Protein AF-A0A8J7X7V0-F1 (afdb_monomer_lite)

pLDDT: mean 80.91, std 18.99, range [37.91, 96.0]

Structure (mmCIF, N/CA/C/O backbone):
data_AF-A0A8J7X7V0-F1
#
_entry.id   AF-A0A8J7X7V0-F1
#
loop_
_atom_site.group_PDB
_atom_site.id
_atom_site.type_symbol
_atom_site.label_atom_id
_atom_site.label_alt_id
_atom_site.label_comp_id
_atom_site.label_asym_id
_atom_site.label_entity_id
_atom_site.label_seq_id
_atom_site.pdbx_PDB_ins_code
_atom_site.Cartn_x
_atom_site.Cartn_y
_atom_site.Cartn_z
_atom_site.occupancy
_atom_site.B_iso_or_equiv
_atom_site.auth_seq_id
_atom_site.auth_comp_id
_atom_site.auth_asym_id
_atom_site.auth_atom_id
_atom_site.pdbx_PDB_model_num
ATOM 1 N N . MET A 1 1 ? -48.498 22.165 1.993 1.00 38.47 1 MET A N 1
ATOM 2 C CA . MET A 1 1 ? -47.386 21.396 2.590 1.00 38.47 1 MET A CA 1
ATOM 3 C C . MET A 1 1 ? -46.871 20.429 1.537 1.00 38.47 1 MET A C 1
ATOM 5 O O . MET A 1 1 ? -47.522 19.430 1.273 1.00 38.47 1 MET A O 1
ATOM 9 N N . MET A 1 2 ? -45.779 20.778 0.859 1.00 37.91 2 MET A N 1
ATOM 10 C CA . MET A 1 2 ? -45.120 19.916 -0.127 1.00 37.91 2 MET A CA 1
ATOM 11 C C . MET A 1 2 ? -43.924 19.275 0.577 1.00 37.91 2 MET A C 1
ATOM 13 O O . MET A 1 2 ? -42.976 19.966 0.939 1.00 37.91 2 MET A O 1
ATOM 17 N N . GLY A 1 3 ? -44.034 17.979 0.866 1.00 39.56 3 GLY A N 1
ATOM 18 C CA . GLY A 1 3 ? -42.984 17.196 1.508 1.00 39.56 3 GLY A CA 1
ATOM 19 C C . GLY A 1 3 ? -41.886 16.849 0.510 1.00 39.56 3 GLY A C 1
ATOM 20 O O . GLY A 1 3 ? -42.158 16.323 -0.567 1.00 39.56 3 GLY A O 1
ATOM 21 N N . ALA A 1 4 ? -40.648 17.161 0.881 1.00 48.72 4 ALA A N 1
ATOM 22 C CA . ALA A 1 4 ? -39.448 16.806 0.148 1.00 48.72 4 ALA A CA 1
ATOM 23 C C . ALA A 1 4 ? -39.279 15.278 0.083 1.00 48.72 4 ALA A C 1
ATOM 25 O O . ALA A 1 4 ? -39.172 14.615 1.114 1.00 48.72 4 ALA A O 1
ATOM 26 N N . GLN A 1 5 ? -39.202 14.719 -1.126 1.00 44.59 5 GLN A N 1
ATOM 27 C CA . GLN A 1 5 ? -38.671 13.373 -1.328 1.00 44.59 5 GLN A CA 1
ATOM 28 C C . GLN A 1 5 ? -37.157 13.460 -1.531 1.00 44.59 5 GLN A C 1
ATOM 30 O O . GLN A 1 5 ? -36.659 13.786 -2.609 1.00 44.59 5 GLN A O 1
ATOM 35 N N . ASN A 1 6 ? -36.442 13.160 -0.447 1.00 47.16 6 ASN A N 1
ATOM 36 C CA . ASN A 1 6 ? -35.032 12.797 -0.437 1.00 47.16 6 ASN A CA 1
ATOM 37 C C . ASN A 1 6 ? -34.791 11.629 -1.402 1.00 47.16 6 ASN A C 1
ATOM 39 O O . ASN A 1 6 ? -35.175 10.496 -1.114 1.00 47.16 6 ASN A O 1
ATOM 43 N N . ARG A 1 7 ? -34.108 11.882 -2.520 1.00 43.44 7 ARG A N 1
ATOM 44 C CA . ARG A 1 7 ? -33.465 10.819 -3.297 1.00 43.44 7 ARG A CA 1
ATOM 45 C C . ARG A 1 7 ? -32.052 10.637 -2.761 1.00 43.44 7 ARG A C 1
ATOM 47 O O . ARG A 1 7 ? -31.132 11.353 -3.144 1.00 43.44 7 ARG A O 1
ATOM 54 N N . GLY A 1 8 ? -31.919 9.709 -1.816 1.00 38.69 8 GLY A N 1
ATOM 55 C CA . GLY A 1 8 ? -30.625 9.193 -1.395 1.00 38.69 8 GLY A CA 1
ATOM 56 C C . GLY A 1 8 ? -29.932 8.552 -2.593 1.00 38.69 8 GLY A C 1
ATOM 57 O O . GLY A 1 8 ? -30.485 7.661 -3.229 1.00 38.69 8 GLY A O 1
ATOM 58 N N . C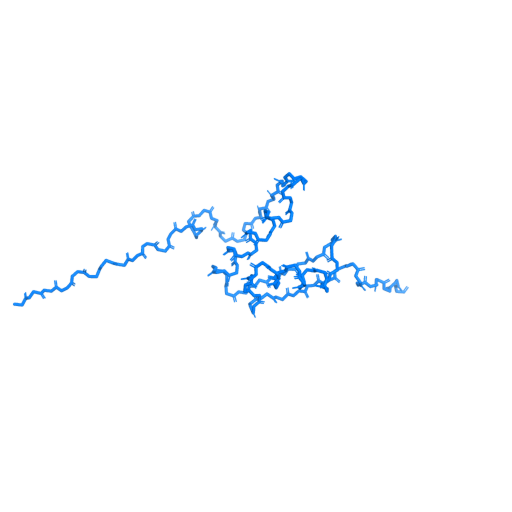YS A 1 9 ? -28.743 9.050 -2.916 1.00 48.38 9 CYS A N 1
ATOM 59 C CA . CYS A 1 9 ? -27.833 8.443 -3.875 1.00 48.38 9 CYS A CA 1
ATOM 60 C C . CYS A 1 9 ? -27.477 7.028 -3.381 1.00 48.38 9 CYS A C 1
ATOM 62 O O . CYS A 1 9 ? -26.986 6.875 -2.259 1.00 48.38 9 CYS A O 1
ATOM 64 N N . GLU A 1 10 ? -27.786 6.004 -4.179 1.00 46.22 10 GLU A N 1
ATOM 65 C CA . GLU A 1 10 ? -27.541 4.594 -3.866 1.00 46.22 10 GLU A CA 1
ATOM 66 C C . GLU A 1 10 ? -26.047 4.335 -3.628 1.00 46.22 10 GLU A C 1
ATOM 68 O O . GLU A 1 10 ? -25.230 4.344 -4.544 1.00 46.22 10 GLU A O 1
ATOM 73 N N . LYS A 1 11 ? -25.681 4.059 -2.372 1.00 46.16 11 LYS A N 1
ATOM 74 C CA . LYS A 1 11 ? -24.329 3.649 -1.959 1.00 46.16 11 LYS A CA 1
ATOM 75 C C . LYS A 1 11 ? -24.110 2.131 -2.110 1.00 46.16 11 LYS A C 1
ATOM 77 O O . LYS A 1 11 ? -23.567 1.501 -1.206 1.00 46.16 11 LYS A O 1
ATOM 82 N N . ASN A 1 12 ? -24.532 1.523 -3.219 1.00 51.34 12 ASN A N 1
ATOM 83 C CA . ASN A 1 12 ? -24.583 0.058 -3.366 1.00 51.34 12 ASN A CA 1
ATOM 84 C C . ASN A 1 12 ? -23.618 -0.487 -4.439 1.00 51.34 12 ASN A C 1
ATOM 86 O O . ASN A 1 12 ? -24.037 -1.206 -5.337 1.00 51.34 12 ASN A O 1
ATOM 90 N N . GLY A 1 13 ? -22.327 -0.142 -4.364 1.00 48.72 13 GLY A N 1
ATOM 91 C CA . GLY A 1 13 ? -21.329 -0.599 -5.350 1.00 48.72 13 GLY A CA 1
ATOM 92 C C . GLY A 1 13 ? -20.560 -1.879 -4.987 1.00 48.72 13 GLY A C 1
ATOM 93 O O . GLY A 1 13 ? -20.240 -2.665 -5.868 1.00 48.72 13 GLY A O 1
ATOM 94 N N . MET A 1 14 ? -20.265 -2.114 -3.701 1.00 51.78 14 MET A N 1
ATOM 95 C CA . MET A 1 14 ? -19.402 -3.234 -3.261 1.00 51.78 14 MET A CA 1
ATOM 96 C C . MET A 1 14 ? -19.935 -4.024 -2.058 1.00 51.78 14 MET A C 1
ATOM 98 O O . MET A 1 14 ? -19.599 -5.194 -1.905 1.00 51.78 14 MET A O 1
ATOM 102 N N . ASN A 1 15 ? -20.793 -3.426 -1.224 1.00 49.72 15 ASN A N 1
ATOM 103 C CA . ASN A 1 15 ? -21.259 -4.046 0.025 1.00 49.72 15 ASN A CA 1
ATOM 104 C C . ASN A 1 15 ? -22.236 -5.218 -0.178 1.00 49.72 15 ASN A C 1
ATOM 106 O O . ASN A 1 15 ? -22.430 -6.004 0.739 1.00 49.72 15 ASN A O 1
ATOM 110 N N . SER A 1 16 ? -22.871 -5.340 -1.347 1.00 55.09 16 SER A N 1
ATOM 111 C CA . SER A 1 16 ? -23.823 -6.424 -1.639 1.00 55.09 16 SER A CA 1
ATOM 112 C C . SER A 1 16 ? -23.171 -7.681 -2.223 1.00 55.09 16 SER A C 1
ATOM 114 O O . SER A 1 16 ? -23.830 -8.712 -2.318 1.00 55.09 16 SER A O 1
ATOM 116 N N . LEU A 1 17 ? -21.900 -7.599 -2.633 1.00 57.94 17 LEU A N 1
ATOM 117 C CA . LEU A 1 17 ? -21.192 -8.673 -3.338 1.00 57.94 17 LEU A CA 1
ATOM 118 C C . LEU A 1 17 ? -20.414 -9.599 -2.401 1.00 57.94 17 LEU A C 1
ATOM 120 O O . LEU A 1 17 ? -20.203 -10.763 -2.732 1.00 57.94 17 LEU A O 1
ATOM 124 N N . PHE A 1 18 ? -20.008 -9.102 -1.233 1.00 65.12 18 PHE A N 1
ATOM 125 C CA . PHE A 1 18 ? -19.199 -9.851 -0.281 1.00 65.12 18 PHE A CA 1
ATOM 126 C C . PHE A 1 18 ? -19.935 -9.951 1.053 1.00 65.12 18 PHE A C 1
ATOM 128 O O . PHE A 1 18 ? -20.242 -8.940 1.679 1.00 65.12 18 PHE A O 1
ATOM 135 N N . GLY A 1 19 ? -20.217 -11.181 1.486 1.00 70.31 19 GLY A N 1
ATOM 136 C CA . GLY A 1 19 ? -20.620 -11.446 2.866 1.00 70.31 19 GLY A CA 1
ATOM 137 C C . GLY A 1 19 ? -19.476 -11.177 3.851 1.00 70.31 19 GLY A C 1
ATOM 138 O O . GLY A 1 19 ? -18.373 -10.778 3.469 1.00 70.31 19 GLY A O 1
ATOM 139 N N . GLU A 1 20 ? -19.709 -11.433 5.135 1.00 81.75 20 GLU A N 1
ATOM 140 C CA . GLU A 1 20 ? -18.646 -11.337 6.139 1.00 81.75 20 GLU A CA 1
ATOM 141 C C . GLU A 1 20 ? -17.513 -12.345 5.848 1.00 81.75 20 GLU A C 1
ATOM 143 O O . GLU A 1 20 ? -17.755 -13.465 5.387 1.00 81.75 20 GLU A O 1
ATOM 148 N N . ASN A 1 21 ? -16.265 -11.940 6.120 1.00 85.31 21 ASN A N 1
ATOM 149 C CA . ASN A 1 21 ? -15.054 -12.778 6.080 1.00 85.31 21 ASN A CA 1
ATOM 150 C C . ASN A 1 21 ? -14.766 -13.500 4.745 1.00 85.31 21 ASN A C 1
ATOM 152 O O . A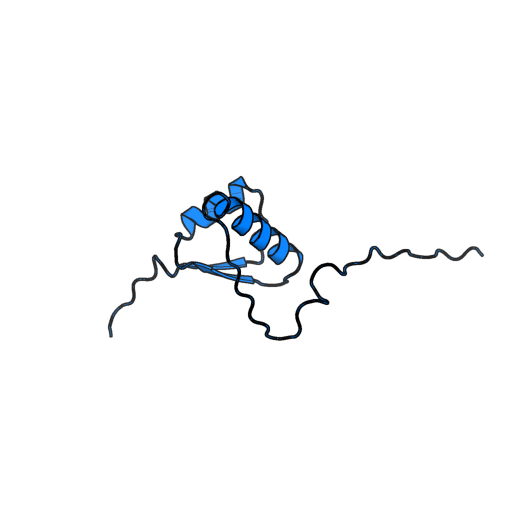SN A 1 21 ? -14.235 -14.610 4.735 1.00 85.31 21 ASN A O 1
ATOM 156 N N . GLN A 1 22 ? -15.099 -12.883 3.609 1.00 87.50 22 GLN A N 1
ATOM 157 C CA . GLN A 1 22 ? -14.794 -13.442 2.288 1.00 87.50 22 GLN A CA 1
ATOM 158 C C . GLN A 1 22 ? -13.322 -13.263 1.899 1.00 87.50 22 GLN A C 1
ATOM 160 O O . GLN A 1 22 ? -12.685 -12.265 2.237 1.00 87.50 22 GLN A O 1
ATOM 165 N N . ILE A 1 23 ? -12.804 -14.220 1.127 1.00 89.50 23 ILE A N 1
ATOM 166 C CA . ILE A 1 23 ? -11.465 -14.162 0.535 1.00 89.50 23 ILE A CA 1
ATOM 167 C C . ILE A 1 23 ? -11.618 -13.943 -0.967 1.00 89.50 23 ILE A C 1
ATOM 169 O O . ILE A 1 23 ? -12.261 -14.732 -1.656 1.00 89.50 23 ILE A O 1
ATOM 173 N N . LEU A 1 24 ? -10.996 -12.881 -1.470 1.00 89.44 24 LEU A N 1
ATOM 174 C CA . LEU A 1 24 ? -10.937 -12.564 -2.891 1.00 89.44 24 LEU A CA 1
ATOM 175 C C . LEU A 1 24 ? -9.497 -12.711 -3.384 1.00 89.44 24 LEU A C 1
ATOM 177 O O . LEU A 1 24 ? -8.585 -12.092 -2.840 1.00 89.44 24 LEU A O 1
ATOM 181 N N . VAL A 1 25 ? -9.308 -13.496 -4.443 1.00 93.00 25 VAL A N 1
ATOM 182 C CA . VAL A 1 25 ? -8.034 -13.600 -5.163 1.00 93.00 25 VAL A CA 1
ATOM 183 C C . VAL A 1 25 ? -8.199 -12.931 -6.522 1.00 93.00 25 VAL A C 1
ATOM 185 O O . VAL A 1 25 ? -9.102 -13.275 -7.280 1.00 93.00 25 VAL A O 1
ATOM 188 N N . LEU A 1 26 ? -7.327 -11.970 -6.825 1.00 91.19 26 LEU A N 1
ATOM 189 C CA . LEU A 1 26 ? -7.332 -11.226 -8.083 1.00 91.19 26 LEU A CA 1
ATOM 190 C C . LEU A 1 26 ? -6.118 -11.620 -8.924 1.00 91.19 26 LEU A C 1
ATOM 192 O O . LEU A 1 26 ? -4.987 -11.573 -8.443 1.00 91.19 26 LEU A O 1
ATOM 196 N N . ILE A 1 27 ? -6.353 -11.967 -10.189 1.00 94.62 27 ILE A N 1
ATOM 197 C CA . ILE A 1 27 ? -5.296 -12.179 -11.182 1.00 94.62 27 ILE A CA 1
ATOM 198 C C . ILE A 1 27 ? -5.234 -10.923 -12.045 1.00 94.62 27 ILE A C 1
ATOM 200 O O . ILE A 1 27 ? -6.201 -10.591 -12.729 1.00 94.62 27 ILE A O 1
ATOM 204 N N . LEU A 1 28 ? -4.108 -10.214 -11.987 1.00 92.94 28 LEU A N 1
ATOM 205 C CA . LEU A 1 28 ? -3.902 -8.962 -12.711 1.00 92.94 28 LEU A CA 1
ATOM 206 C C . LEU A 1 28 ? -2.910 -9.176 -13.861 1.00 92.94 28 LEU A C 1
ATOM 208 O O . LEU A 1 28 ? -1.875 -9.810 -13.640 1.00 92.94 28 LEU A O 1
ATOM 212 N N . PRO A 1 29 ? -3.176 -8.642 -15.066 1.00 95.12 29 PRO A N 1
ATOM 213 C CA . PRO A 1 29 ? -2.194 -8.653 -16.142 1.00 95.12 29 PRO A CA 1
ATOM 214 C C . PRO A 1 29 ? -0.963 -7.826 -15.768 1.00 95.12 29 PRO A C 1
ATOM 216 O O . PRO A 1 29 ? -1.089 -6.736 -15.212 1.00 95.12 29 PRO A O 1
ATOM 219 N N . ASP A 1 30 ? 0.224 -8.320 -16.119 1.00 94.56 30 ASP A N 1
ATOM 220 C CA . ASP A 1 30 ? 1.496 -7.680 -15.763 1.00 94.56 30 ASP A CA 1
ATOM 221 C C . ASP A 1 30 ? 1.610 -6.247 -16.316 1.00 94.56 30 ASP A C 1
ATOM 223 O O . ASP A 1 30 ? 1.915 -5.307 -15.582 1.00 94.56 30 ASP A O 1
ATOM 227 N N . TYR A 1 31 ? 1.234 -6.050 -17.584 1.00 96.00 31 TYR A N 1
ATOM 228 C CA . TYR A 1 31 ? 1.322 -4.758 -18.273 1.00 96.00 31 TYR A CA 1
ATOM 229 C C . TYR A 1 31 ? 0.436 -3.657 -17.657 1.00 96.00 31 TYR A C 1
ATOM 231 O O . TYR A 1 31 ? 0.716 -2.477 -17.853 1.00 96.00 31 TYR A O 1
ATOM 239 N N . THR A 1 32 ? -0.598 -4.018 -16.889 1.00 95.38 32 THR A N 1
ATOM 240 C CA . THR A 1 32 ? -1.468 -3.081 -16.150 1.00 95.38 32 THR A CA 1
ATOM 241 C C . THR A 1 32 ? -1.355 -3.231 -14.638 1.00 95.38 32 THR A C 1
ATOM 243 O O . THR A 1 32 ? -2.083 -2.557 -13.913 1.00 95.38 32 THR A O 1
ATOM 246 N N . TYR A 1 33 ? -0.456 -4.081 -14.130 1.00 92.62 33 TYR A N 1
ATOM 247 C CA . TYR A 1 33 ? -0.431 -4.483 -12.720 1.00 92.62 33 TYR A CA 1
ATOM 248 C C . TYR A 1 33 ? -0.453 -3.285 -11.771 1.00 92.62 33 TYR A C 1
ATOM 250 O O . TYR A 1 33 ? -1.247 -3.233 -10.835 1.00 92.62 33 TYR A O 1
ATOM 258 N N . THR A 1 34 ? 0.401 -2.295 -12.039 1.00 92.69 34 THR A N 1
ATOM 259 C CA . THR A 1 34 ? 0.529 -1.107 -11.189 1.00 92.69 34 THR A CA 1
ATOM 260 C C . THR A 1 34 ? -0.758 -0.285 -11.182 1.00 92.69 34 THR A C 1
ATOM 262 O O . THR A 1 34 ? -1.230 0.094 -10.113 1.00 92.69 34 THR A O 1
ATOM 265 N N . GLU A 1 35 ? -1.342 -0.039 -12.354 1.00 94.69 35 GLU A N 1
ATOM 266 C CA . GLU A 1 35 ? -2.571 0.747 -12.496 1.00 94.69 35 GLU A CA 1
ATOM 267 C C . GLU A 1 35 ? -3.752 0.027 -11.840 1.00 94.69 35 GLU A C 1
ATOM 269 O O . GLU A 1 35 ? -4.439 0.606 -10.995 1.00 94.69 35 GLU A O 1
ATOM 274 N N . SER A 1 36 ? -3.921 -1.264 -12.135 1.00 94.88 36 SER A N 1
ATOM 275 C CA . SER A 1 36 ? -4.969 -2.100 -11.550 1.00 94.88 36 SER A CA 1
ATOM 276 C C . SER A 1 36 ? -4.851 -2.182 -10.028 1.00 94.88 36 SER A C 1
ATOM 278 O O . SER A 1 36 ? -5.846 -1.982 -9.333 1.00 94.88 36 SER A O 1
ATOM 280 N N . LEU A 1 37 ? -3.644 -2.395 -9.491 1.00 93.69 37 LEU A N 1
ATOM 281 C CA . LEU A 1 37 ? -3.408 -2.410 -8.046 1.00 93.69 37 LEU A CA 1
ATOM 282 C C . LEU A 1 37 ? -3.803 -1.074 -7.409 1.00 93.69 37 LEU A C 1
ATOM 284 O O . LEU A 1 37 ? -4.508 -1.055 -6.401 1.00 93.69 37 LEU A O 1
ATOM 288 N N . THR A 1 38 ? -3.375 0.047 -7.995 1.00 94.25 38 THR A N 1
ATOM 289 C CA . THR A 1 38 ? -3.698 1.375 -7.453 1.00 94.25 38 THR A CA 1
ATOM 290 C C . THR A 1 38 ? -5.191 1.681 -7.508 1.00 94.25 38 THR A C 1
ATOM 292 O O . THR A 1 38 ? -5.711 2.257 -6.555 1.00 94.25 38 THR A O 1
ATOM 295 N N . SER A 1 39 ? -5.895 1.236 -8.555 1.00 94.12 39 SER A N 1
ATOM 296 C CA . SER A 1 39 ? -7.352 1.362 -8.652 1.00 94.12 39 SER A CA 1
ATOM 297 C C . SER A 1 39 ? -8.048 0.562 -7.554 1.00 94.12 39 SER A C 1
ATOM 299 O O . SER A 1 39 ? -8.864 1.116 -6.825 1.00 94.12 39 SER A O 1
ATOM 301 N N . VAL A 1 40 ? -7.671 -0.709 -7.372 1.00 93.06 40 VAL A N 1
ATOM 302 C CA . VAL A 1 40 ? -8.264 -1.582 -6.347 1.00 93.06 40 VAL A CA 1
ATOM 303 C C . VAL A 1 40 ? -8.062 -1.003 -4.949 1.00 93.06 40 VAL A C 1
ATOM 305 O O . VAL A 1 40 ? -9.014 -0.909 -4.178 1.00 93.06 40 VAL A O 1
ATOM 308 N N . VAL A 1 41 ? -6.842 -0.571 -4.619 1.00 93.44 41 VAL A N 1
ATOM 309 C CA . VAL A 1 41 ? -6.546 0.021 -3.305 1.00 93.44 41 VAL A CA 1
ATOM 310 C C . VAL A 1 41 ? -7.306 1.335 -3.105 1.00 93.44 41 VAL A C 1
ATOM 312 O O . VAL A 1 41 ? -7.834 1.563 -2.019 1.00 93.44 41 VAL A O 1
ATOM 315 N N . SER A 1 42 ? -7.398 2.174 -4.142 1.00 93.94 42 SER A N 1
ATOM 316 C CA 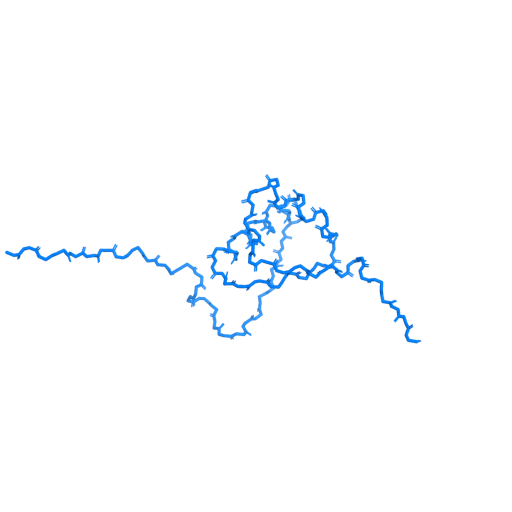. SER A 1 42 ? -8.153 3.435 -4.107 1.00 93.94 42 SER A CA 1
ATOM 317 C C . SER A 1 42 ? -9.643 3.214 -3.878 1.00 93.94 42 SER A C 1
ATOM 319 O O . SER A 1 42 ? -10.272 3.940 -3.113 1.00 93.94 42 SER A O 1
ATOM 321 N N . ASP A 1 43 ? -10.226 2.204 -4.514 1.00 91.12 43 ASP A N 1
ATOM 322 C CA . ASP A 1 43 ? -11.637 1.899 -4.319 1.00 91.12 43 ASP A CA 1
ATOM 323 C C . ASP A 1 43 ? -11.872 1.302 -2.934 1.00 91.12 43 ASP A C 1
ATOM 325 O O . ASP A 1 43 ? -12.741 1.784 -2.206 1.00 91.12 43 ASP A O 1
ATOM 329 N N . LEU A 1 44 ? -11.033 0.360 -2.495 1.00 90.38 44 LEU A N 1
ATOM 330 C CA . LEU A 1 44 ? -11.105 -0.187 -1.140 1.00 90.38 44 LEU A CA 1
ATOM 331 C C . LEU A 1 44 ? -10.995 0.904 -0.069 1.00 90.38 44 LEU A C 1
ATOM 333 O O . LEU A 1 44 ? -11.767 0.876 0.891 1.00 90.38 44 LEU A O 1
ATOM 337 N N . SER A 1 45 ? -10.096 1.882 -0.228 1.00 91.12 45 SER A N 1
ATOM 338 C CA . SER A 1 45 ? -9.901 2.937 0.775 1.00 91.12 45 SER A CA 1
ATOM 339 C C . SER A 1 45 ? -11.096 3.877 0.919 1.00 91.12 45 SER A C 1
ATOM 341 O O . SER A 1 45 ? -11.275 4.453 1.992 1.00 91.12 45 SER A O 1
ATOM 343 N N . LYS A 1 46 ? -11.965 3.977 -0.095 1.00 89.44 46 LYS A N 1
ATOM 344 C CA . LYS A 1 46 ? -13.221 4.746 -0.024 1.00 89.44 46 LYS A CA 1
ATOM 345 C C . LYS A 1 46 ? -14.329 4.015 0.737 1.00 89.44 46 LYS A C 1
ATOM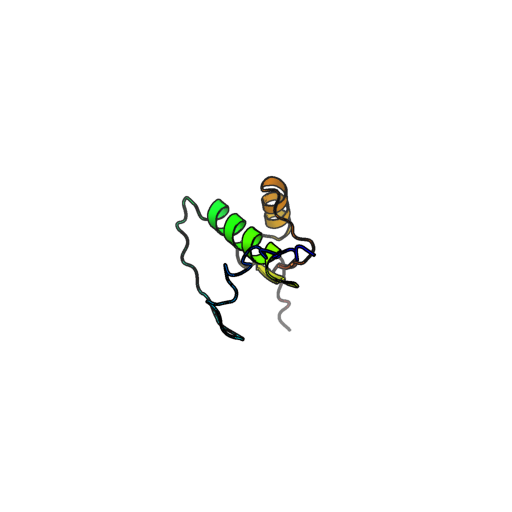 347 O O . LYS A 1 46 ? -15.210 4.671 1.291 1.00 89.44 46 LYS A O 1
ATOM 352 N N . PHE A 1 47 ? -14.322 2.682 0.730 1.00 85.69 47 PHE A N 1
ATOM 353 C CA . PHE A 1 47 ? -15.403 1.872 1.307 1.00 85.69 47 PHE A CA 1
ATOM 354 C C . PHE A 1 47 ? -15.063 1.303 2.686 1.00 85.69 47 PHE A C 1
ATOM 356 O O . PHE A 1 47 ? -15.944 1.200 3.539 1.00 85.69 47 PHE A O 1
ATOM 363 N N . ALA A 1 48 ? -13.804 0.938 2.923 1.00 87.38 48 ALA A N 1
ATOM 364 C CA . ALA A 1 48 ? -13.373 0.342 4.178 1.00 87.38 48 ALA A CA 1
ATOM 365 C C . ALA A 1 48 ? -13.011 1.414 5.216 1.00 87.38 48 ALA A C 1
ATOM 367 O O . ALA A 1 48 ? -12.313 2.382 4.928 1.00 87.38 48 ALA A O 1
ATOM 368 N N . SER A 1 49 ? -13.431 1.220 6.466 1.00 90.12 49 SER A N 1
ATOM 369 C CA . SER A 1 49 ? -13.040 2.108 7.572 1.00 90.12 49 SER A CA 1
ATOM 370 C C . SER A 1 49 ? -11.589 1.900 8.014 1.00 90.12 49 SER A C 1
ATOM 372 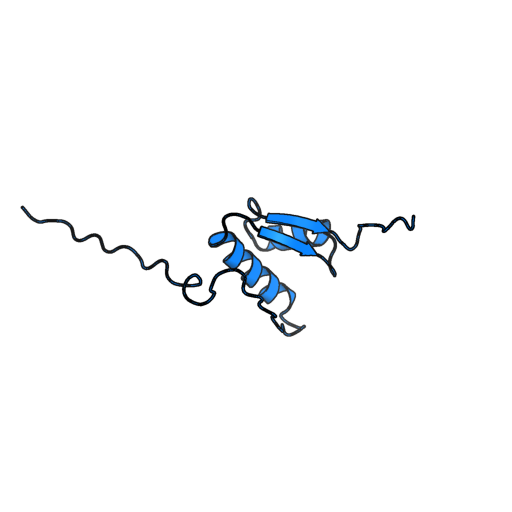O O . SER A 1 49 ? -10.965 2.827 8.526 1.00 90.12 49 SER A O 1
ATOM 374 N N . LYS A 1 50 ? -11.054 0.688 7.826 1.00 93.69 50 LYS A N 1
ATOM 375 C CA . LYS A 1 50 ? -9.675 0.297 8.131 1.00 93.69 50 LYS A CA 1
ATOM 376 C C . LYS A 1 50 ? -9.209 -0.738 7.119 1.00 93.69 50 LYS A C 1
ATOM 378 O O . LYS A 1 50 ? -9.947 -1.677 6.823 1.00 93.69 50 LYS A O 1
ATOM 383 N N . ILE A 1 51 ? -7.981 -0.596 6.639 1.00 94.56 51 ILE A N 1
ATOM 384 C CA . ILE A 1 51 ? -7.344 -1.545 5.725 1.00 94.56 51 ILE A CA 1
ATOM 385 C C . ILE A 1 51 ? -6.012 -1.976 6.327 1.00 94.56 51 ILE A C 1
ATOM 387 O O . ILE A 1 51 ? -5.220 -1.140 6.751 1.00 94.56 51 ILE A O 1
ATOM 391 N N . CYS A 1 52 ? -5.752 -3.280 6.335 1.00 94.88 52 CYS A N 1
ATOM 392 C CA . CYS A 1 52 ? -4.422 -3.825 6.577 1.00 94.88 52 CYS A CA 1
ATOM 393 C C . CYS A 1 52 ? -3.828 -4.229 5.227 1.00 94.88 52 CYS A C 1
ATOM 395 O O . CYS A 1 52 ? -4.331 -5.149 4.582 1.00 94.88 52 CYS A O 1
ATOM 397 N N . TYR A 1 53 ? -2.795 -3.519 4.782 1.00 94.50 53 TYR A N 1
ATOM 398 C CA . TYR A 1 53 ? -2.093 -3.826 3.543 1.00 94.50 53 TYR A CA 1
ATOM 399 C C . TYR A 1 53 ? -0.788 -4.543 3.874 1.00 94.50 53 TYR A C 1
ATOM 401 O O . TYR A 1 53 ? 0.138 -3.939 4.416 1.00 94.50 53 TYR A O 1
ATOM 409 N N . VAL A 1 54 ? -0.695 -5.819 3.508 1.00 94.06 54 VAL A N 1
ATOM 410 C CA . VAL A 1 54 ? 0.537 -6.604 3.641 1.00 94.06 54 VAL A CA 1
ATOM 411 C C . VAL A 1 54 ? 1.250 -6.623 2.298 1.00 94.06 54 VAL A C 1
ATOM 413 O O . VAL A 1 54 ? 0.724 -7.142 1.314 1.00 94.06 54 VAL A O 1
ATOM 416 N N . SER A 1 55 ? 2.447 -6.048 2.244 1.00 91.38 55 SER A N 1
ATOM 417 C CA . SER A 1 55 ? 3.270 -6.075 1.042 1.00 91.38 55 SER A CA 1
ATOM 418 C C . SER A 1 55 ? 4.227 -7.256 1.048 1.00 91.38 55 SER A C 1
ATOM 420 O O . SER A 1 55 ? 5.013 -7.402 1.979 1.00 91.38 55 SER A O 1
ATOM 422 N N . LEU A 1 56 ? 4.198 -8.046 -0.027 1.00 90.62 56 LEU A N 1
ATOM 423 C CA . LEU A 1 56 ? 5.088 -9.193 -0.229 1.00 90.62 56 LEU A CA 1
ATOM 424 C C . LEU A 1 56 ? 6.122 -8.966 -1.344 1.00 90.62 56 LEU A C 1
ATOM 426 O O . LEU A 1 56 ? 7.122 -9.670 -1.399 1.00 90.62 56 LEU A O 1
ATOM 430 N N . ASN A 1 57 ? 5.882 -8.013 -2.252 1.00 89.25 57 ASN A N 1
ATOM 431 C CA . ASN A 1 57 ? 6.664 -7.855 -3.487 1.00 89.25 57 ASN A CA 1
ATOM 432 C C . ASN A 1 57 ? 7.128 -6.419 -3.798 1.00 89.25 57 ASN A C 1
ATOM 434 O O . ASN A 1 57 ? 7.903 -6.227 -4.734 1.00 89.25 57 ASN A O 1
ATOM 438 N N . ARG A 1 58 ? 6.693 -5.402 -3.040 1.00 90.38 58 ARG A N 1
ATOM 439 C CA . ARG A 1 58 ? 7.215 -4.028 -3.137 1.00 90.38 58 ARG A CA 1
ATOM 440 C C . ARG A 1 58 ? 7.455 -3.364 -1.765 1.00 90.38 58 ARG A C 1
ATOM 442 O O . ARG A 1 58 ? 6.526 -3.320 -0.968 1.00 90.38 58 ARG A O 1
ATOM 449 N N . PRO A 1 59 ? 8.629 -2.770 -1.481 1.00 92.94 59 PRO A N 1
ATOM 450 C CA . PRO A 1 59 ? 8.860 -2.105 -0.196 1.00 92.94 59 PRO A CA 1
ATOM 451 C C . PRO A 1 59 ? 7.856 -0.977 0.067 1.00 92.94 59 PRO A C 1
ATOM 453 O O . PRO A 1 59 ? 7.407 -0.300 -0.870 1.00 92.94 59 PRO A O 1
ATOM 456 N N . TYR A 1 60 ? 7.553 -0.717 1.335 1.00 92.56 60 TYR A N 1
ATOM 457 C CA . TYR A 1 60 ? 6.608 0.309 1.774 1.00 92.56 60 TYR A CA 1
ATOM 458 C C . TYR A 1 60 ? 6.937 1.689 1.196 1.00 92.56 60 TYR A C 1
ATOM 460 O O . TYR A 1 60 ? 6.054 2.380 0.697 1.00 92.56 60 TYR A O 1
ATOM 468 N N . THR A 1 61 ? 8.213 2.075 1.163 1.00 93.31 61 THR A N 1
ATOM 469 C CA . THR A 1 61 ? 8.656 3.362 0.596 1.00 93.31 61 THR A CA 1
ATOM 470 C C . THR A 1 61 ? 8.305 3.506 -0.889 1.00 93.31 61 THR A C 1
ATOM 472 O O . THR A 1 61 ? 7.899 4.580 -1.350 1.00 93.31 61 THR A O 1
ATOM 475 N N . SER A 1 62 ? 8.403 2.406 -1.637 1.00 93.19 62 SER A N 1
ATOM 476 C CA . SER A 1 62 ? 8.051 2.348 -3.055 1.00 93.19 62 SER A CA 1
ATOM 477 C C . SER A 1 62 ? 6.536 2.373 -3.264 1.00 93.19 62 SER A C 1
ATOM 479 O O . SER A 1 62 ? 6.068 3.011 -4.207 1.00 93.19 62 SER A O 1
ATOM 481 N N . LEU A 1 63 ? 5.764 1.720 -2.388 1.00 93.31 63 LEU A N 1
ATOM 482 C CA . LEU A 1 63 ? 4.297 1.792 -2.388 1.00 93.31 63 LEU A CA 1
ATOM 483 C C . LEU A 1 63 ? 3.801 3.198 -2.045 1.00 93.31 63 LEU A C 1
ATOM 485 O O . LEU A 1 63 ? 2.944 3.730 -2.742 1.00 93.31 63 LEU A O 1
ATOM 489 N N . LEU A 1 64 ? 4.386 3.838 -1.034 1.00 93.94 64 LEU A N 1
ATOM 490 C CA . LEU A 1 64 ? 4.018 5.188 -0.618 1.00 93.94 64 LEU A CA 1
ATOM 491 C C . LEU A 1 64 ? 4.241 6.202 -1.745 1.00 93.94 64 LEU A C 1
ATOM 493 O O . LEU A 1 64 ? 3.376 7.031 -2.017 1.00 93.94 64 LEU A O 1
ATOM 497 N N . THR A 1 65 ? 5.386 6.116 -2.426 1.00 95.19 65 THR A N 1
ATOM 498 C CA . THR A 1 65 ? 5.682 6.963 -3.593 1.00 95.19 65 THR A CA 1
ATOM 499 C C . THR A 1 65 ? 4.673 6.733 -4.718 1.00 95.19 65 THR A C 1
ATOM 501 O O . THR A 1 65 ? 4.175 7.693 -5.308 1.00 95.19 65 THR A O 1
ATOM 504 N N . LEU A 1 66 ? 4.333 5.469 -4.992 1.00 94.56 66 LEU A N 1
ATOM 505 C CA . LEU A 1 66 ? 3.349 5.101 -6.008 1.00 94.56 66 LEU A CA 1
ATOM 506 C C . LEU A 1 66 ? 1.954 5.656 -5.683 1.00 94.56 66 LEU A C 1
ATOM 508 O O . LEU A 1 66 ? 1.349 6.315 -6.527 1.00 94.56 66 LEU A O 1
ATOM 512 N N . PHE A 1 67 ? 1.459 5.432 -4.466 1.00 94.56 67 PHE A N 1
ATOM 513 C CA . PHE A 1 67 ? 0.129 5.873 -4.045 1.00 94.56 67 PHE A CA 1
ATOM 514 C C . PHE A 1 67 ? 0.005 7.394 -4.000 1.00 94.56 67 PHE A C 1
ATOM 516 O O . PHE A 1 67 ? -1.000 7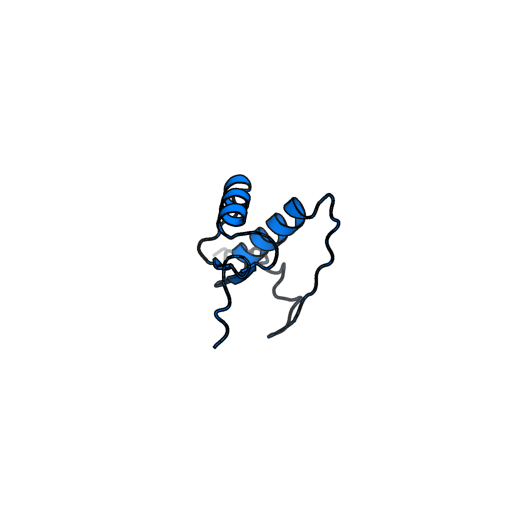.928 -4.465 1.00 94.56 67 PHE A O 1
ATOM 523 N N . LYS A 1 68 ? 1.053 8.105 -3.564 1.00 93.62 68 LYS A N 1
ATOM 524 C CA . LYS A 1 68 ? 1.100 9.574 -3.639 1.00 93.62 68 LYS A CA 1
ATOM 525 C C . LYS A 1 68 ? 1.031 10.077 -5.079 1.00 93.62 68 LYS A C 1
ATOM 527 O O . LYS A 1 68 ? 0.255 10.981 -5.362 1.00 93.62 68 LYS A O 1
ATOM 532 N N . LYS A 1 69 ? 1.798 9.476 -5.998 1.00 94.69 69 LYS A N 1
ATOM 533 C CA . LYS A 1 69 ? 1.778 9.849 -7.425 1.00 94.69 69 LYS A CA 1
ATOM 534 C C . LYS A 1 69 ? 0.390 9.664 -8.053 1.00 94.69 69 LYS A C 1
ATOM 536 O O . LYS A 1 69 ? 0.029 10.425 -8.943 1.00 94.69 69 LYS A O 1
ATOM 541 N N . GLN A 1 70 ? -0.369 8.674 -7.585 1.00 92.56 70 GLN A N 1
ATOM 542 C CA . GLN A 1 70 ? -1.712 8.347 -8.073 1.00 92.56 70 GLN A CA 1
ATOM 543 C C . GLN A 1 70 ? -2.844 8.976 -7.238 1.00 92.56 70 GLN A C 1
ATOM 545 O O . GLN A 1 70 ? -4.008 8.646 -7.448 1.00 92.56 70 GLN A O 1
ATOM 550 N N . ASN A 1 71 ? -2.530 9.881 -6.301 1.00 92.69 71 ASN A N 1
ATOM 551 C CA . ASN A 1 71 ? -3.501 10.544 -5.417 1.00 92.69 71 ASN A CA 1
ATOM 552 C C . ASN A 1 71 ? -4.423 9.570 -4.653 1.00 92.69 71 ASN A C 1
ATOM 554 O O . ASN A 1 71 ? -5.596 9.862 -4.415 1.00 92.69 71 ASN A O 1
ATOM 558 N N . VAL A 1 72 ? -3.903 8.403 -4.266 1.00 93.00 72 VAL A N 1
ATOM 559 C CA . VAL A 1 72 ? -4.642 7.435 -3.448 1.00 93.00 72 VAL A CA 1
ATOM 560 C C . VAL A 1 72 ? -4.649 7.917 -1.998 1.00 93.00 72 VAL A C 1
ATOM 562 O O . VAL A 1 72 ? -3.591 8.169 -1.420 1.00 93.00 72 VAL A O 1
ATOM 565 N N . VAL A 1 73 ? -5.838 8.033 -1.402 1.00 90.69 73 VAL A N 1
ATOM 566 C CA . VAL A 1 73 ? -5.996 8.327 0.031 1.00 90.69 73 VAL A CA 1
ATOM 567 C C . VAL A 1 73 ? -5.629 7.075 0.822 1.00 90.69 73 VAL A C 1
ATOM 569 O O . VAL A 1 73 ? -6.211 6.014 0.592 1.00 90.69 73 VAL A O 1
ATOM 572 N N . ILE A 1 74 ? -4.659 7.202 1.730 1.00 92.94 74 ILE A N 1
ATOM 573 C CA . ILE A 1 74 ? -4.085 6.078 2.490 1.00 92.94 74 ILE A CA 1
ATOM 574 C C . ILE A 1 74 ? -4.230 6.227 4.011 1.00 92.94 74 ILE A C 1
ATOM 576 O O . ILE A 1 74 ? -3.668 5.434 4.759 1.00 92.94 74 ILE A O 1
ATOM 580 N N . ASP A 1 75 ? -4.975 7.228 4.480 1.00 93.44 75 ASP A N 1
ATOM 581 C CA . ASP A 1 75 ? -5.064 7.594 5.903 1.00 93.44 75 ASP A CA 1
ATOM 582 C C . ASP A 1 75 ? -5.668 6.481 6.778 1.00 93.44 75 ASP A C 1
ATOM 584 O O . ASP A 1 75 ? -5.388 6.387 7.971 1.00 93.44 75 ASP A O 1
ATOM 588 N N . ASN A 1 76 ? -6.487 5.615 6.178 1.00 94.06 76 ASN A N 1
ATOM 589 C CA . ASN A 1 76 ? -7.111 4.452 6.810 1.00 94.06 76 ASN A CA 1
ATOM 590 C C . ASN A 1 76 ? -6.355 3.136 6.556 1.00 94.06 76 ASN A C 1
ATOM 592 O O . ASN A 1 76 ? -6.869 2.066 6.902 1.00 94.06 76 ASN A O 1
ATOM 596 N N . ILE A 1 77 ? -5.164 3.192 5.951 1.00 95.56 77 ILE A N 1
ATOM 597 C CA . ILE A 1 77 ? -4.373 2.013 5.598 1.00 95.56 77 ILE A CA 1
ATOM 598 C C . ILE A 1 77 ? -3.202 1.851 6.568 1.00 95.56 77 ILE A C 1
ATOM 600 O O . ILE A 1 77 ? -2.331 2.711 6.682 1.00 95.56 77 ILE A O 1
ATOM 604 N N . HIS A 1 78 ? -3.148 0.699 7.230 1.00 95.19 78 HIS A N 1
ATOM 605 C CA . HIS A 1 78 ? -1.983 0.253 7.979 1.00 95.19 78 HIS A CA 1
ATOM 606 C C . HIS A 1 78 ? -1.131 -0.668 7.104 1.00 95.19 78 HIS A C 1
ATOM 608 O O . HIS A 1 78 ? -1.626 -1.671 6.589 1.00 95.19 78 HIS A O 1
ATOM 614 N N . PHE A 1 79 ? 0.145 -0.327 6.934 1.00 94.06 79 PHE A N 1
ATOM 615 C CA . PHE A 1 79 ? 1.065 -1.070 6.080 1.00 94.06 79 PHE A CA 1
ATOM 616 C C . PHE A 1 79 ? 1.940 -2.021 6.892 1.00 94.06 79 PHE A C 1
ATOM 618 O O . PHE A 1 79 ? 2.600 -1.604 7.841 1.00 94.06 79 PHE A O 1
ATOM 625 N N . ILE A 1 80 ? 1.997 -3.276 6.456 1.00 93.12 80 ILE A N 1
ATOM 626 C CA . ILE A 1 80 ? 2.963 -4.276 6.906 1.00 93.12 80 ILE A CA 1
ATOM 627 C C . ILE A 1 80 ? 3.905 -4.552 5.734 1.00 93.12 80 ILE A C 1
ATOM 629 O O . ILE A 1 80 ? 3.502 -5.123 4.720 1.00 93.12 80 ILE A O 1
ATOM 633 N N . ASP A 1 81 ? 5.158 -4.120 5.856 1.00 91.06 81 ASP A N 1
ATOM 634 C CA . ASP A 1 81 ? 6.207 -4.406 4.875 1.00 91.06 81 ASP A CA 1
ATOM 635 C C . ASP A 1 81 ? 6.881 -5.738 5.211 1.00 91.06 81 ASP A C 1
ATOM 637 O O . ASP A 1 81 ? 7.731 -5.803 6.099 1.00 91.06 81 ASP A O 1
ATOM 641 N N . ALA A 1 82 ? 6.496 -6.805 4.511 1.00 90.25 82 ALA A N 1
ATOM 642 C CA . ALA A 1 82 ? 7.075 -8.127 4.730 1.00 90.25 82 ALA A CA 1
ATOM 643 C C . ALA A 1 82 ? 8.376 -8.359 3.941 1.00 90.25 82 ALA A C 1
ATOM 645 O O . ALA A 1 82 ? 8.955 -9.436 4.040 1.00 90.25 82 ALA A O 1
ATOM 646 N N . ILE A 1 83 ? 8.847 -7.382 3.159 1.00 87.31 83 ILE A N 1
ATOM 647 C CA . ILE A 1 83 ? 10.086 -7.506 2.372 1.00 87.31 83 ILE A CA 1
ATOM 648 C C . ILE A 1 83 ? 11.272 -7.042 3.190 1.00 87.31 83 ILE A C 1
ATOM 650 O O . ILE A 1 83 ? 12.322 -7.679 3.190 1.00 87.31 83 ILE A O 1
ATOM 654 N N . THR A 1 84 ? 11.109 -5.919 3.886 1.00 80.44 84 THR A N 1
ATOM 655 C CA . THR A 1 84 ? 12.143 -5.400 4.786 1.00 80.44 84 THR A CA 1
ATOM 656 C C . THR A 1 84 ? 12.071 -6.022 6.175 1.00 80.44 84 THR A C 1
ATOM 658 O O . THR A 1 84 ? 12.955 -5.783 6.993 1.00 80.44 84 THR A O 1
ATOM 661 N N . ALA A 1 85 ? 11.019 -6.790 6.469 1.00 72.25 85 ALA A N 1
ATOM 662 C CA . ALA A 1 85 ? 10.933 -7.568 7.693 1.00 72.25 85 ALA A CA 1
ATOM 663 C C . ALA A 1 85 ? 11.973 -8.696 7.653 1.00 72.25 85 ALA A C 1
ATOM 665 O O . ALA A 1 85 ? 11.753 -9.759 7.076 1.00 72.25 85 ALA A O 1
ATOM 666 N N . THR A 1 86 ? 13.125 -8.465 8.273 1.00 65.12 86 THR A N 1
ATOM 667 C CA . THR A 1 86 ? 14.121 -9.514 8.469 1.00 65.12 86 THR A CA 1
ATOM 668 C C . THR A 1 86 ? 13.594 -10.489 9.516 1.00 65.12 86 THR A C 1
ATOM 670 O O . THR A 1 86 ? 13.463 -10.136 10.688 1.00 65.12 86 THR A O 1
ATOM 673 N N . ALA A 1 87 ? 13.296 -11.723 9.114 1.00 62.41 87 ALA A N 1
ATOM 674 C CA . ALA A 1 87 ? 13.073 -12.795 10.071 1.00 62.41 87 ALA A CA 1
ATOM 675 C C . ALA A 1 87 ? 14.391 -13.061 10.815 1.00 62.41 87 ALA A C 1
ATOM 677 O O . ALA A 1 87 ? 15.364 -13.521 10.220 1.00 62.41 87 ALA A O 1
ATOM 678 N N . THR A 1 88 ? 14.442 -12.762 12.110 1.00 53.25 88 THR A N 1
ATOM 679 C CA . THR A 1 88 ? 15.481 -13.311 12.983 1.00 53.25 88 THR A CA 1
ATOM 680 C C . THR A 1 88 ? 15.093 -14.752 13.278 1.00 53.25 88 THR A C 1
ATOM 682 O O . THR A 1 88 ? 14.086 -14.992 13.946 1.00 53.25 88 THR A O 1
ATOM 685 N N . THR A 1 89 ? 15.846 -15.713 12.744 1.00 54.03 89 THR A N 1
ATOM 686 C CA . THR A 1 89 ? 15.767 -17.099 13.216 1.00 54.03 89 THR A CA 1
ATOM 687 C C . THR A 1 89 ? 16.024 -17.117 14.728 1.00 54.03 89 THR A C 1
ATOM 689 O O . THR A 1 89 ? 16.954 -16.424 15.152 1.00 54.03 89 THR A O 1
ATOM 692 N N . PRO A 1 90 ? 15.200 -17.823 15.525 1.00 55.31 90 PRO A N 1
ATOM 693 C CA . PRO A 1 90 ? 15.392 -17.922 16.972 1.00 55.31 90 PRO A CA 1
ATOM 694 C C . PRO A 1 90 ? 16.733 -18.561 17.344 1.00 55.31 90 PRO A C 1
ATOM 696 O O . PRO A 1 90 ? 17.256 -19.365 16.536 1.00 55.31 90 PRO A O 1
#

Foldseek 3Di:
DDDDDDPDDDPPDPPVPDDPPDDDDDDDDPVCVLVVVLVVQLVCVVPDQAEEAEDDDDAPVRVVVSNVVVVRDCVRYDYHDPPPPDDDDD

Secondary structure (DSSP, 8-state):
------------SSTTT--TT--------GGGHHHHHHHHHHHHHHH-S-EEEEESSS-HHHHHHHHHHTT---TTEEEEESSS------

Radius of gyration: 17.98 Å; chains: 1; bounding box: 63×39×35 Å

Sequence (90 aa):
MMGAQNRGCEKNGMNSLFGENQILVLILPDYTYTESLTSVVSDLSKFASKICYVSLNRPYTSLLTLFKKQNVVIDNIHFIDAITATATTP